Protein AF-A0A6F9BJ98-F1 (afdb_monomer_lite)

Sequence (131 aa):
VPGDIDEVNALKLQVDQWNIPENLGDPNVPASLLKLWYRELEEPVIPQSFYKQCISNYEDPEAAIRVVFAQPVNVSKTKMDVNNLAMVMAPNCLRCKSDDPRVIFENTRKEMSFLRTLIVHLDTSFVKGII

pLDDT: mean 73.77, std 11.25, range [40.78, 93.81]

Radius of gyration: 17.08 Å; chains: 1; bounding box: 42×35×38 Å

Foldseek 3Di:
DADDPVLLVVVVVCVVVVHDDDDPPDPNSVVNNVVVVQVPDPAHLQGPVCVVQCVVCVPPVVSVVVSDCADPVNCVPNVCHLLNVLLVVQVVPDPDPDPDPVVVVVVSVVSSVVSSCCVVPVDPVVVVVVD

Structure (mmCIF, N/CA/C/O backbone):
data_AF-A0A6F9BJ98-F1
#
_entry.id   AF-A0A6F9BJ98-F1
#
loop_
_atom_site.group_PDB
_atom_site.id
_atom_site.type_symbol
_atom_site.label_atom_id
_atom_site.label_alt_id
_atom_site.label_comp_id
_atom_site.label_asym_id
_atom_site.label_entity_id
_atom_site.label_seq_id
_atom_site.pdbx_PDB_ins_code
_atom_site.Cartn_x
_atom_site.Cartn_y
_atom_site.Cartn_z
_atom_site.occupancy
_atom_site.B_iso_or_equiv
_atom_site.auth_seq_id
_atom_site.auth_comp_id
_atom_site.auth_asym_id
_atom_site.auth_atom_id
_atom_site.pdbx_PDB_model_num
ATOM 1 N N . VAL A 1 1 ? -8.447 8.792 -11.435 1.00 74.94 1 VAL A N 1
ATOM 2 C CA . VAL A 1 1 ? -8.708 8.235 -12.782 1.00 74.94 1 VAL A CA 1
ATOM 3 C C . VAL A 1 1 ? -8.318 6.756 -12.753 1.00 74.94 1 VAL A C 1
ATOM 5 O O . VAL A 1 1 ? -7.307 6.455 -12.125 1.00 74.94 1 VAL A O 1
ATOM 8 N N . PRO A 1 2 ? -9.153 5.812 -13.221 1.00 82.62 2 PRO A N 1
ATOM 9 C CA . PRO A 1 2 ? -8.746 4.411 -13.367 1.00 82.62 2 PRO A CA 1
ATOM 10 C C . PRO A 1 2 ? -7.784 4.260 -14.555 1.00 82.62 2 PRO A C 1
ATOM 12 O O . PRO A 1 2 ? -7.908 4.999 -15.525 1.00 82.62 2 PRO A O 1
ATOM 15 N N . GLY A 1 3 ? -6.826 3.342 -14.444 1.00 86.81 3 GLY A N 1
ATOM 16 C CA . GLY A 1 3 ? -5.967 2.954 -15.564 1.00 86.81 3 GLY A CA 1
ATOM 17 C C . GLY A 1 3 ? -6.712 2.041 -16.532 1.00 86.81 3 GLY A C 1
ATOM 18 O O . GLY A 1 3 ? -7.796 1.546 -16.202 1.00 86.81 3 GLY A O 1
ATOM 19 N N . ASP A 1 4 ? -6.121 1.822 -17.702 1.00 93.81 4 ASP A N 1
ATOM 20 C CA . ASP A 1 4 ? -6.659 0.896 -18.694 1.00 93.81 4 ASP A CA 1
ATOM 21 C C . ASP A 1 4 ? -6.790 -0.523 -18.116 1.00 93.81 4 ASP A C 1
ATOM 23 O O . ASP A 1 4 ? -5.879 -1.033 -17.459 1.00 93.81 4 ASP A O 1
ATOM 27 N N . ILE A 1 5 ? -7.955 -1.147 -18.300 1.00 91.38 5 ILE A N 1
ATOM 28 C CA . ILE A 1 5 ? -8.275 -2.407 -17.623 1.00 91.38 5 ILE A CA 1
ATOM 29 C C . ILE A 1 5 ? -7.489 -3.590 -18.190 1.00 91.38 5 ILE A C 1
ATOM 31 O O . ILE A 1 5 ? -7.133 -4.498 -17.436 1.00 91.38 5 ILE A O 1
ATOM 35 N N . ASP A 1 6 ? -7.184 -3.569 -19.485 1.00 93.38 6 ASP A N 1
ATOM 36 C CA . ASP A 1 6 ? -6.433 -4.632 -20.141 1.00 93.38 6 ASP A CA 1
ATOM 37 C C . ASP A 1 6 ? -4.964 -4.555 -19.720 1.00 93.38 6 ASP A C 1
ATOM 39 O O . ASP A 1 6 ? -4.371 -5.576 -19.360 1.00 93.38 6 ASP A O 1
ATOM 43 N N . GLU A 1 7 ? -4.407 -3.344 -19.625 1.00 92.75 7 GLU A N 1
ATOM 44 C CA . GLU A 1 7 ? -3.067 -3.130 -19.069 1.00 92.75 7 GLU A CA 1
ATOM 45 C C . GLU A 1 7 ? -2.980 -3.522 -17.586 1.00 92.75 7 GLU A C 1
ATOM 47 O O . GLU A 1 7 ? -2.003 -4.148 -17.169 1.00 92.75 7 GLU A O 1
ATOM 52 N N . VAL A 1 8 ? -4.007 -3.222 -16.780 1.00 92.69 8 VAL A N 1
ATOM 53 C CA . VAL A 1 8 ? -4.068 -3.640 -15.366 1.00 92.69 8 VAL A CA 1
ATOM 54 C C . VAL A 1 8 ? -4.073 -5.164 -15.239 1.00 92.69 8 VAL A C 1
ATOM 56 O O . VAL A 1 8 ? -3.353 -5.707 -14.399 1.00 92.69 8 VAL A O 1
ATOM 59 N N . ASN A 1 9 ? -4.849 -5.863 -16.068 1.00 91.88 9 ASN A N 1
ATOM 60 C CA . ASN A 1 9 ? -4.914 -7.325 -16.056 1.00 91.88 9 ASN A CA 1
ATOM 61 C C . ASN A 1 9 ? -3.605 -7.960 -16.543 1.00 91.88 9 ASN A C 1
ATOM 63 O O . ASN A 1 9 ? -3.125 -8.920 -15.939 1.00 91.88 9 ASN A O 1
ATOM 67 N N . ALA A 1 10 ? -2.989 -7.403 -17.589 1.00 92.31 10 ALA A N 1
ATOM 68 C CA . ALA A 1 10 ? -1.680 -7.842 -18.064 1.00 92.31 10 ALA A CA 1
ATOM 69 C C . ALA A 1 10 ? -0.604 -7.662 -16.982 1.00 92.31 10 ALA A C 1
ATOM 71 O O . ALA A 1 10 ? 0.191 -8.570 -16.735 1.00 92.31 10 ALA A O 1
ATOM 72 N N . LEU A 1 11 ? -0.621 -6.519 -16.290 1.00 92.31 11 LEU A N 1
ATOM 73 C CA . LEU A 1 11 ? 0.285 -6.235 -15.183 1.00 92.31 11 LEU A CA 1
ATOM 74 C C . LEU A 1 11 ? 0.067 -7.194 -14.006 1.00 92.31 11 LEU A C 1
ATOM 76 O O . LEU A 1 11 ? 1.038 -7.697 -13.444 1.00 92.31 11 LEU A O 1
ATOM 80 N N . LYS A 1 12 ? -1.192 -7.491 -13.658 1.00 91.31 12 LYS A N 1
ATOM 81 C CA . LYS A 1 12 ? -1.544 -8.469 -12.618 1.00 91.31 12 LYS A CA 1
ATOM 82 C C . LYS A 1 12 ? -0.930 -9.837 -12.914 1.00 91.31 12 LYS A C 1
ATOM 84 O O . LYS A 1 12 ? -0.251 -10.388 -12.056 1.00 91.31 12 LYS A O 1
ATOM 89 N N . LEU A 1 13 ? -1.103 -10.344 -14.138 1.00 91.88 13 LEU A N 1
ATOM 90 C CA . LEU A 1 13 ? -0.556 -11.640 -14.557 1.00 91.88 13 LEU A CA 1
ATOM 91 C C . LEU A 1 13 ? 0.970 -11.704 -14.424 1.00 91.88 13 LEU A C 1
ATOM 93 O O . LEU A 1 13 ? 1.505 -12.734 -14.020 1.00 91.88 13 LEU A O 1
ATOM 97 N N . GLN A 1 14 ? 1.674 -10.616 -14.749 1.00 90.69 14 GLN A N 1
ATOM 98 C CA . GLN A 1 14 ? 3.126 -10.542 -14.574 1.00 90.69 14 GLN A CA 1
ATOM 99 C C . GLN A 1 14 ? 3.514 -10.599 -13.093 1.00 90.69 14 GLN A C 1
ATOM 101 O O . GLN A 1 14 ? 4.366 -11.402 -12.713 1.00 90.69 14 GLN A O 1
ATOM 106 N N . VAL A 1 15 ? 2.863 -9.786 -12.258 1.00 87.38 15 VAL A N 1
ATOM 107 C CA . VAL A 1 15 ? 3.143 -9.711 -10.817 1.00 87.38 15 VAL A CA 1
ATOM 108 C C . VAL A 1 15 ? 2.833 -11.037 -10.116 1.00 87.38 15 VAL A C 1
ATOM 110 O O . VAL A 1 15 ? 3.644 -11.492 -9.312 1.00 87.38 15 VAL A O 1
ATOM 113 N N . ASP A 1 16 ? 1.727 -11.703 -10.464 1.00 85.81 16 ASP A N 1
ATOM 114 C CA . ASP A 1 16 ? 1.347 -13.019 -9.922 1.00 85.81 16 ASP A CA 1
ATOM 115 C C . ASP A 1 16 ? 2.390 -14.110 -10.252 1.00 85.81 16 ASP A C 1
ATOM 117 O O . ASP A 1 16 ? 2.537 -15.091 -9.522 1.00 85.81 16 ASP A O 1
ATOM 121 N N . GLN A 1 17 ? 3.151 -13.928 -11.335 1.00 89.31 17 GLN A N 1
ATOM 122 C CA . GLN A 1 17 ? 4.254 -14.802 -11.754 1.00 89.31 17 GLN A CA 1
ATOM 123 C C . GLN A 1 17 ? 5.620 -14.365 -11.206 1.00 89.31 17 GLN A C 1
ATOM 125 O O . GLN A 1 17 ? 6.637 -14.932 -11.601 1.00 89.31 17 GLN A O 1
ATOM 130 N N . TRP A 1 18 ? 5.660 -13.377 -10.307 1.00 84.19 18 TRP A N 1
ATOM 131 C CA . TRP A 1 18 ? 6.888 -12.765 -9.784 1.00 84.19 18 TRP A CA 1
ATOM 132 C C . TRP A 1 18 ? 7.755 -12.067 -10.845 1.00 84.19 18 TRP A C 1
ATOM 134 O O . TRP A 1 18 ? 8.940 -11.821 -10.613 1.00 84.19 18 TRP A O 1
ATOM 144 N N . ASN A 1 19 ? 7.177 -11.701 -11.992 1.00 81.75 19 ASN A N 1
ATOM 145 C CA . ASN A 1 19 ? 7.867 -10.913 -13.008 1.00 81.75 19 ASN A CA 1
ATOM 146 C C . ASN A 1 19 ? 7.823 -9.427 -12.633 1.00 81.75 19 ASN A C 1
ATOM 148 O O . ASN A 1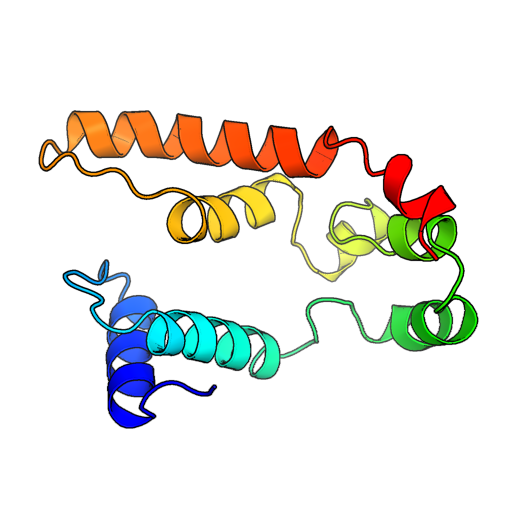 19 ? 6.755 -8.871 -12.369 1.00 81.75 19 ASN A O 1
ATOM 152 N N . ILE A 1 20 ? 8.988 -8.776 -12.623 1.00 79.38 20 ILE A N 1
ATOM 153 C CA . ILE A 1 20 ? 9.101 -7.345 -12.321 1.00 79.38 20 ILE A CA 1
ATOM 154 C C . ILE A 1 20 ? 8.672 -6.548 -13.564 1.00 79.38 20 ILE A C 1
ATOM 156 O O . ILE A 1 20 ? 9.298 -6.701 -14.611 1.00 79.38 20 ILE A O 1
ATOM 160 N N . PRO A 1 21 ? 7.643 -5.685 -13.477 1.00 81.06 21 PRO A N 1
ATOM 161 C CA . PRO A 1 21 ? 7.168 -4.936 -14.634 1.00 81.06 21 PRO A CA 1
ATOM 162 C C . PRO A 1 21 ? 8.149 -3.842 -15.060 1.00 81.06 21 PRO A C 1
ATOM 164 O O . PRO A 1 21 ? 8.525 -2.974 -14.264 1.00 81.06 21 PRO A O 1
ATOM 167 N N . GLU A 1 22 ? 8.497 -3.825 -16.342 1.00 81.38 22 GLU A N 1
ATOM 168 C CA . GLU A 1 22 ? 9.317 -2.782 -16.957 1.00 81.38 22 GLU A CA 1
ATOM 169 C C . GLU A 1 22 ? 8.443 -1.769 -17.716 1.00 81.38 22 GLU A C 1
ATOM 171 O O . GLU A 1 22 ? 7.347 -2.085 -18.168 1.00 81.38 22 GLU A O 1
ATOM 176 N N . ASN A 1 23 ? 8.921 -0.527 -17.861 1.00 74.81 23 ASN A N 1
ATOM 177 C CA . ASN A 1 23 ? 8.303 0.501 -18.719 1.00 74.81 23 ASN A CA 1
ATOM 178 C C . ASN A 1 23 ? 6.814 0.818 -18.456 1.00 74.81 23 ASN A C 1
ATOM 180 O O . ASN A 1 23 ? 6.026 0.992 -19.381 1.00 74.81 23 ASN A O 1
ATOM 184 N N . LEU A 1 24 ? 6.435 0.982 -17.186 1.00 78.94 24 LEU A N 1
ATOM 185 C CA . LEU A 1 24 ? 5.114 1.504 -16.810 1.00 78.94 24 LEU A CA 1
ATOM 186 C C . LEU A 1 24 ? 4.976 2.987 -17.204 1.00 78.94 24 LEU A C 1
ATOM 188 O O . LEU A 1 24 ? 5.468 3.861 -16.488 1.00 78.94 24 LEU A O 1
ATOM 192 N N . GLY A 1 25 ? 4.341 3.251 -18.350 1.00 82.50 25 GLY A N 1
ATOM 193 C CA . GLY A 1 25 ? 4.134 4.597 -18.897 1.00 82.50 25 GLY A CA 1
ATOM 194 C C . GLY A 1 25 ? 2.999 5.373 -18.224 1.00 82.50 25 GLY A C 1
ATOM 195 O O . GLY A 1 25 ? 3.179 6.544 -17.890 1.00 82.50 25 GLY A O 1
ATOM 196 N N . ASP A 1 26 ? 1.853 4.726 -17.981 1.00 87.00 26 ASP A N 1
ATOM 197 C CA . ASP A 1 26 ? 0.713 5.329 -17.280 1.00 87.00 26 ASP A CA 1
ATOM 198 C C . ASP A 1 26 ? 0.739 4.977 -15.779 1.00 87.00 26 ASP A C 1
ATOM 200 O O . ASP A 1 26 ? 0.586 3.806 -15.419 1.00 87.00 26 ASP A O 1
ATOM 204 N N . PRO A 1 27 ? 0.881 5.956 -14.864 1.00 89.75 27 PRO A N 1
ATOM 205 C CA . PRO A 1 27 ? 0.836 5.701 -13.424 1.00 89.75 27 PRO A CA 1
ATOM 206 C C . PRO A 1 27 ? -0.538 5.227 -12.918 1.00 89.75 27 PRO A C 1
ATOM 208 O O . PRO A 1 27 ? -0.620 4.656 -11.826 1.00 89.75 27 PRO A O 1
ATOM 211 N N . ASN A 1 28 ? -1.626 5.425 -13.673 1.00 91.00 28 ASN A N 1
ATOM 212 C CA . ASN A 1 28 ? -2.957 4.977 -13.258 1.00 91.00 28 ASN A CA 1
ATOM 213 C C . ASN A 1 28 ? -3.115 3.453 -13.325 1.00 91.00 28 ASN A C 1
ATOM 215 O O . ASN A 1 28 ? -3.942 2.909 -12.587 1.00 91.00 28 ASN A O 1
ATOM 219 N N . VAL A 1 29 ? -2.325 2.760 -14.151 1.00 91.38 29 VAL A N 1
ATOM 220 C CA . VAL A 1 29 ? -2.325 1.293 -14.278 1.00 91.38 29 VAL A CA 1
ATOM 221 C C . VAL A 1 29 ? -1.826 0.614 -12.994 1.00 91.38 29 VAL A C 1
ATOM 223 O O . VAL A 1 29 ? -2.626 -0.074 -12.354 1.00 91.38 29 VAL A O 1
ATOM 226 N N . PRO A 1 30 ? -0.591 0.848 -12.500 1.00 86.88 30 PRO A N 1
ATOM 227 C CA . PRO A 1 30 ? -0.137 0.252 -11.241 1.00 86.88 30 PRO A CA 1
ATOM 228 C C . PRO A 1 30 ? -0.967 0.723 -10.037 1.00 86.88 30 PRO A C 1
ATOM 230 O O . PRO A 1 30 ? -1.242 -0.066 -9.134 1.00 86.88 30 PRO A O 1
ATOM 233 N N . ALA A 1 31 ? -1.461 1.967 -10.033 1.00 85.44 31 ALA A N 1
ATOM 234 C CA . ALA A 1 31 ? -2.380 2.433 -8.991 1.00 85.44 31 ALA A CA 1
ATOM 235 C C . ALA A 1 31 ? -3.727 1.685 -9.015 1.00 85.44 31 ALA A C 1
ATOM 237 O O . ALA A 1 31 ? -4.341 1.452 -7.970 1.00 85.44 31 ALA A O 1
ATOM 238 N N . SER A 1 32 ? -4.213 1.310 -10.200 1.00 90.81 32 SER A N 1
ATOM 239 C CA . SER A 1 32 ? -5.450 0.538 -10.351 1.00 90.81 32 SER A CA 1
ATOM 240 C C . SER A 1 32 ? -5.265 -0.923 -9.981 1.00 90.81 32 SER A C 1
ATOM 242 O O . SER A 1 32 ? -6.144 -1.467 -9.312 1.00 90.81 32 SER A O 1
ATOM 244 N N . LEU A 1 33 ? -4.102 -1.504 -10.278 1.00 90.81 33 LEU A N 1
ATOM 245 C CA . LEU A 1 33 ? -3.721 -2.819 -9.772 1.00 90.81 33 LEU A CA 1
ATOM 246 C C . LEU A 1 33 ? -3.639 -2.841 -8.238 1.00 90.81 33 LEU A C 1
ATOM 248 O O . LEU A 1 33 ? -4.184 -3.744 -7.613 1.00 90.81 33 LEU A O 1
ATOM 252 N N . LEU A 1 34 ? -3.046 -1.822 -7.608 1.00 85.81 34 LEU A N 1
ATOM 253 C CA . LEU A 1 34 ? -2.987 -1.734 -6.144 1.00 85.81 34 LEU A CA 1
ATOM 254 C C . LEU A 1 34 ? -4.387 -1.656 -5.509 1.00 85.81 34 LEU A C 1
ATOM 256 O O . LEU A 1 34 ? -4.666 -2.337 -4.523 1.00 85.81 34 LEU A O 1
ATOM 260 N N . LYS A 1 35 ? -5.295 -0.856 -6.085 1.00 84.12 35 LYS A N 1
ATOM 261 C CA . LYS A 1 35 ? -6.702 -0.804 -5.642 1.00 84.12 35 LYS A CA 1
ATOM 262 C C . LYS A 1 35 ? -7.404 -2.154 -5.815 1.00 84.12 35 LYS A C 1
ATOM 264 O O . LYS A 1 35 ? -8.179 -2.542 -4.944 1.00 84.12 35 LYS A O 1
ATOM 269 N N . LEU A 1 36 ? -7.155 -2.841 -6.933 1.00 86.25 36 LEU A N 1
ATOM 270 C CA . LEU A 1 36 ? -7.694 -4.173 -7.204 1.00 86.25 36 LEU A CA 1
ATOM 271 C C . LEU A 1 36 ? -7.211 -5.177 -6.153 1.00 86.25 36 LEU A C 1
ATOM 273 O O . LEU A 1 36 ? -8.030 -5.893 -5.593 1.00 86.25 36 LEU A O 1
ATOM 277 N N . TRP A 1 37 ? -5.919 -5.153 -5.823 1.00 86.38 37 TRP A N 1
ATOM 278 C CA . TRP A 1 37 ? -5.327 -6.027 -4.814 1.00 86.38 37 TRP A CA 1
ATOM 279 C C . TRP A 1 37 ? -6.004 -5.882 -3.450 1.00 86.38 37 TRP A C 1
ATOM 281 O O . TRP A 1 37 ? -6.469 -6.875 -2.904 1.00 86.38 37 TRP A O 1
ATOM 291 N N . TYR A 1 38 ? -6.166 -4.654 -2.940 1.00 79.31 38 TYR A N 1
ATOM 292 C CA . TYR A 1 38 ? -6.878 -4.420 -1.675 1.00 79.31 38 TYR A CA 1
ATOM 293 C C . TYR A 1 38 ? -8.317 -4.947 -1.679 1.00 79.31 38 TYR A C 1
ATOM 295 O O . TYR A 1 38 ? -8.828 -5.343 -0.633 1.00 79.31 38 TYR A O 1
ATOM 303 N N . ARG A 1 39 ? -8.980 -4.917 -2.840 1.00 80.69 39 ARG A N 1
ATOM 304 C CA . ARG A 1 39 ? -10.364 -5.372 -3.007 1.00 80.69 39 ARG A CA 1
ATOM 305 C C . ARG A 1 39 ? -10.487 -6.895 -3.059 1.00 80.69 39 ARG A C 1
ATOM 307 O O . ARG A 1 39 ? -11.532 -7.411 -2.686 1.00 80.69 39 ARG A O 1
ATOM 314 N N . GLU A 1 40 ? -9.465 -7.586 -3.554 1.00 83.75 40 GLU A N 1
ATOM 315 C CA . GLU A 1 40 ? -9.465 -9.043 -3.752 1.00 83.75 40 GLU A CA 1
ATOM 316 C C . GLU A 1 40 ? -8.929 -9.834 -2.550 1.00 83.75 40 GLU A C 1
ATOM 318 O O . GLU A 1 40 ? -8.910 -11.063 -2.592 1.00 83.75 40 GLU A O 1
ATOM 323 N N . LEU A 1 41 ? -8.507 -9.161 -1.476 1.00 75.56 41 LEU A N 1
ATOM 324 C CA . LEU A 1 41 ? -8.143 -9.832 -0.229 1.00 75.56 41 LEU A CA 1
ATOM 325 C C . LEU A 1 41 ? -9.345 -10.604 0.344 1.00 75.56 41 LEU A C 1
ATOM 327 O O . LEU A 1 41 ? -10.462 -10.088 0.366 1.00 75.56 41 LEU A O 1
ATOM 331 N N . GLU A 1 42 ? -9.104 -11.816 0.856 1.00 81.50 42 GLU A N 1
ATOM 332 C CA . GLU A 1 42 ? -10.127 -12.631 1.537 1.00 81.50 42 GLU A CA 1
ATOM 333 C C . GLU A 1 42 ? -10.745 -11.889 2.737 1.00 81.50 42 GLU A C 1
ATOM 335 O O . GLU A 1 42 ? -11.958 -11.925 2.944 1.00 81.50 42 GLU A O 1
ATOM 340 N N . GLU A 1 43 ? -9.916 -11.159 3.488 1.00 66.31 43 GLU A N 1
ATOM 341 C CA . GLU A 1 43 ? -10.332 -10.202 4.513 1.00 66.31 43 GLU A CA 1
ATOM 342 C C . GLU A 1 43 ? -9.734 -8.822 4.177 1.00 66.31 43 GLU A C 1
ATOM 344 O O . GLU A 1 43 ? -8.563 -8.754 3.790 1.00 66.31 43 GLU A O 1
ATOM 349 N N . PRO A 1 44 ? -10.483 -7.708 4.312 1.00 70.62 44 PRO A N 1
ATOM 350 C CA . PRO A 1 44 ? -9.938 -6.374 4.083 1.00 70.62 44 PRO A CA 1
ATOM 351 C C . PRO A 1 44 ? -8.680 -6.127 4.916 1.00 70.62 44 PRO A C 1
ATOM 353 O O . PRO A 1 44 ? -8.527 -6.628 6.029 1.00 70.62 44 PRO A O 1
ATOM 356 N N . VAL A 1 45 ? -7.802 -5.268 4.393 1.00 66.50 45 VAL A N 1
ATOM 357 C CA . VAL A 1 45 ? -6.520 -4.942 5.036 1.00 66.50 45 VAL A CA 1
ATOM 358 C C . VAL A 1 45 ? -6.687 -4.490 6.498 1.00 66.50 45 VAL A C 1
ATOM 360 O O . VAL A 1 45 ? -5.826 -4.761 7.335 1.00 66.50 45 VAL A O 1
ATOM 363 N N . ILE A 1 46 ? -7.810 -3.835 6.821 1.00 66.88 46 ILE A N 1
ATOM 364 C CA . ILE A 1 46 ? -8.275 -3.633 8.198 1.00 66.88 46 ILE A CA 1
ATOM 365 C C . ILE A 1 46 ? -9.297 -4.739 8.508 1.00 66.88 46 ILE A C 1
ATOM 367 O O . ILE A 1 46 ? -10.379 -4.705 7.918 1.00 66.88 46 ILE A O 1
ATOM 371 N N . PRO A 1 47 ? -9.011 -5.672 9.440 1.00 68.75 47 PRO A N 1
ATOM 372 C CA . PRO A 1 47 ? -9.892 -6.801 9.730 1.00 68.75 47 PRO A CA 1
ATOM 373 C C . PRO A 1 47 ? -11.309 -6.379 10.107 1.00 68.75 47 PRO A C 1
ATOM 375 O O . PRO A 1 47 ? -11.508 -5.393 10.828 1.00 68.75 47 PRO A O 1
ATOM 378 N N . GLN A 1 48 ? -12.299 -7.196 9.741 1.00 70.25 48 GLN A N 1
ATOM 379 C CA . GLN A 1 48 ? -13.716 -6.869 9.936 1.00 70.25 48 GLN A CA 1
ATOM 380 C C . GLN A 1 48 ? -14.061 -6.640 11.417 1.00 70.25 48 GLN A C 1
ATOM 382 O O . GLN A 1 48 ? -14.938 -5.840 11.749 1.00 70.25 48 GLN A O 1
ATOM 387 N N . SER A 1 49 ? -13.325 -7.281 12.334 1.00 67.62 49 SER A N 1
ATOM 388 C CA . SER A 1 49 ? -13.497 -7.093 13.781 1.00 67.62 49 SER A CA 1
ATOM 389 C C . SER A 1 49 ? -13.271 -5.652 14.264 1.00 67.62 49 SER A C 1
ATOM 391 O O . SER A 1 49 ? -13.780 -5.287 15.322 1.00 67.62 49 SER A O 1
ATOM 393 N N . PHE A 1 50 ? -12.548 -4.829 13.497 1.00 60.69 50 PHE A N 1
ATOM 394 C CA . PHE A 1 50 ? -12.268 -3.428 13.825 1.00 60.69 50 PHE A CA 1
ATOM 395 C C . PHE A 1 50 ? -13.216 -2.442 13.145 1.00 60.69 50 PHE A C 1
ATOM 397 O O . PHE A 1 50 ? -13.233 -1.275 13.524 1.00 60.69 50 PHE A O 1
ATOM 404 N N . TYR A 1 51 ? -14.065 -2.896 12.215 1.00 67.25 51 TYR A N 1
ATOM 405 C CA . TYR A 1 51 ? -14.944 -2.026 11.429 1.00 67.25 51 TYR A CA 1
ATOM 406 C C . TYR A 1 51 ? -15.761 -1.062 12.302 1.00 67.25 51 TYR A C 1
ATOM 408 O O . TYR A 1 51 ? -15.770 0.144 12.071 1.00 67.25 51 TYR A O 1
ATOM 416 N N . LYS A 1 52 ? -16.393 -1.573 13.369 1.00 63.03 52 LYS A N 1
ATOM 417 C CA . LYS A 1 52 ? -17.171 -0.737 14.298 1.00 63.03 52 LYS A CA 1
ATOM 418 C C . LYS A 1 52 ? -16.312 0.321 14.990 1.00 63.03 52 LYS A C 1
ATOM 420 O O . LYS A 1 52 ? -16.768 1.441 15.148 1.00 63.03 52 LYS A O 1
ATOM 425 N N . GLN A 1 53 ? -15.080 -0.013 15.375 1.00 59.03 53 GLN A N 1
ATOM 426 C CA . GLN A 1 53 ? -14.169 0.946 16.001 1.00 59.03 53 GLN A CA 1
ATOM 427 C C . GLN A 1 53 ? -13.732 2.028 15.010 1.00 59.03 53 GLN A C 1
ATOM 429 O O . GLN A 1 53 ? -13.691 3.190 15.396 1.00 59.03 53 GLN A O 1
ATOM 434 N N . CYS A 1 54 ? -13.487 1.681 13.742 1.00 61.75 54 CYS A N 1
ATOM 435 C CA . CYS A 1 54 ? -13.198 2.662 12.694 1.00 61.75 54 CYS A CA 1
ATOM 436 C C . CYS A 1 54 ? -14.357 3.648 12.510 1.00 61.75 54 CYS A C 1
ATOM 438 O O . CYS A 1 54 ? -14.140 4.852 12.539 1.00 61.75 54 CYS A O 1
ATOM 440 N N . ILE A 1 55 ? -15.588 3.145 12.365 1.00 68.88 55 ILE A N 1
ATOM 441 C CA . ILE A 1 55 ? -16.764 3.999 12.140 1.00 68.88 55 ILE A CA 1
ATOM 442 C C . ILE A 1 55 ? -17.122 4.812 13.387 1.00 68.88 55 ILE A C 1
ATOM 444 O O . ILE A 1 55 ? -17.504 5.965 13.264 1.00 68.88 55 ILE A O 1
ATOM 448 N N . SER A 1 56 ? -16.974 4.259 14.592 1.00 68.12 56 SER A N 1
ATOM 449 C CA . SER A 1 56 ? -17.238 4.997 15.835 1.00 68.12 56 SER A CA 1
ATOM 450 C C . SER A 1 56 ? -16.216 6.091 16.142 1.00 68.12 56 SER A C 1
ATOM 452 O O . SER A 1 56 ? -16.515 6.964 16.946 1.00 68.12 56 SER A O 1
ATOM 454 N N . ASN A 1 57 ? -15.030 6.042 15.536 1.00 60.00 57 ASN A N 1
ATOM 455 C CA . ASN A 1 57 ? -13.928 6.960 15.822 1.00 60.00 57 ASN A CA 1
ATOM 456 C C . ASN A 1 57 ? -13.381 7.612 14.538 1.00 60.00 57 ASN A C 1
ATOM 458 O O . ASN A 1 57 ? -12.192 7.898 14.442 1.00 60.00 57 ASN A O 1
ATOM 462 N N . TYR A 1 58 ? -14.240 7.806 13.533 1.00 60.31 58 TYR A N 1
ATOM 463 C CA . TYR A 1 58 ? -13.847 8.223 12.181 1.00 60.31 58 TYR A CA 1
ATOM 464 C C . TYR A 1 58 ? -13.209 9.627 12.111 1.00 60.31 58 TYR A C 1
ATOM 466 O O . TYR A 1 58 ? -12.481 9.912 11.165 1.00 60.31 58 TYR A O 1
ATOM 474 N N . GLU A 1 59 ? -13.443 10.463 13.126 1.00 63.38 59 GLU A N 1
ATOM 475 C CA . GLU A 1 59 ? -12.849 11.797 13.316 1.00 63.38 59 GLU A CA 1
ATOM 476 C C . GLU A 1 59 ? -11.815 11.843 14.459 1.00 63.38 59 GLU A C 1
ATOM 478 O O . GLU A 1 59 ? -11.247 12.898 14.716 1.00 63.38 59 GLU A O 1
ATOM 483 N N . ASP A 1 60 ? -11.542 10.726 15.151 1.00 61.50 60 ASP A N 1
ATOM 484 C CA . ASP A 1 60 ? -10.517 10.668 16.203 1.00 61.50 60 ASP A CA 1
ATOM 485 C C . ASP A 1 60 ? -9.199 10.131 15.608 1.00 61.50 60 ASP A C 1
ATOM 487 O O . ASP A 1 60 ? -9.029 8.913 15.448 1.00 61.50 60 ASP A O 1
ATOM 491 N N . PRO A 1 61 ? -8.230 11.012 15.292 1.00 58.06 61 PRO A N 1
ATOM 492 C CA . PRO A 1 61 ? -6.961 10.606 14.702 1.00 58.06 61 PRO A CA 1
ATOM 493 C C . PRO A 1 61 ? -6.138 9.713 15.637 1.00 58.06 61 PRO A C 1
ATOM 495 O O . PRO A 1 61 ? -5.400 8.850 15.161 1.00 58.06 61 PRO A O 1
ATOM 498 N N . GLU A 1 62 ? -6.263 9.852 16.959 1.00 61.09 62 GLU A N 1
ATOM 499 C CA . GLU A 1 62 ? -5.554 8.974 17.889 1.00 61.09 62 GLU A CA 1
ATOM 500 C C . GLU A 1 62 ? -6.159 7.569 17.899 1.00 61.09 62 GLU A C 1
ATOM 502 O O . GLU A 1 62 ? -5.426 6.579 17.944 1.00 61.09 62 GLU A O 1
ATOM 507 N N . ALA A 1 63 ? -7.486 7.455 17.819 1.00 62.34 63 ALA A N 1
ATOM 508 C CA . ALA A 1 63 ? -8.160 6.168 17.673 1.00 62.34 63 ALA A CA 1
ATOM 509 C C . ALA A 1 63 ? -7.863 5.512 16.324 1.00 62.34 63 ALA A C 1
ATOM 511 O O . ALA A 1 63 ? -7.606 4.309 16.291 1.00 62.34 63 ALA A O 1
ATOM 512 N N . ALA A 1 64 ? -7.822 6.284 15.237 1.00 61.44 64 ALA A N 1
ATOM 513 C CA . ALA A 1 64 ? -7.436 5.782 13.923 1.00 61.44 64 ALA A CA 1
ATOM 514 C C . ALA A 1 64 ? -6.006 5.210 13.938 1.00 61.44 64 ALA A C 1
ATOM 516 O O . ALA A 1 64 ? -5.788 4.094 13.463 1.00 61.44 64 ALA A O 1
ATOM 517 N N . ILE A 1 65 ? -5.053 5.907 14.575 1.00 64.31 65 ILE A N 1
ATOM 518 C CA . ILE A 1 65 ? -3.670 5.432 14.762 1.00 64.31 65 ILE A CA 1
ATOM 519 C C . ILE A 1 65 ? -3.623 4.138 15.596 1.00 64.31 65 ILE A C 1
ATOM 521 O O . ILE A 1 65 ? -2.836 3.235 15.310 1.00 64.31 65 ILE A O 1
ATOM 525 N N . ARG A 1 66 ? -4.494 3.991 16.603 1.00 59.88 66 ARG A N 1
ATOM 526 C CA . ARG A 1 66 ? -4.602 2.757 17.407 1.00 59.88 66 ARG A CA 1
ATOM 527 C C . ARG A 1 66 ? -5.142 1.556 16.620 1.00 59.88 66 ARG A C 1
ATOM 529 O O . ARG A 1 66 ? -4.899 0.425 17.027 1.00 59.88 66 ARG A O 1
ATOM 536 N N . VAL A 1 67 ? -5.825 1.771 15.495 1.00 58.12 67 VAL A N 1
ATOM 537 C CA . VAL A 1 67 ? -6.294 0.700 14.595 1.00 58.12 67 VAL A CA 1
ATOM 538 C C . VAL A 1 67 ? -5.229 0.309 13.546 1.00 58.12 67 VAL A C 1
ATOM 540 O O . VAL A 1 67 ? -5.380 -0.705 12.868 1.00 58.12 67 VAL A O 1
ATOM 543 N N . VAL A 1 68 ? -4.113 1.044 13.431 1.00 64.00 68 VAL A N 1
ATOM 544 C CA . VAL A 1 68 ? -3.091 0.866 12.377 1.00 64.00 68 VAL A CA 1
ATOM 545 C C . VAL A 1 68 ? -2.506 -0.552 12.318 1.00 64.00 68 VAL A C 1
ATOM 547 O O . VAL A 1 68 ? -2.308 -1.232 13.330 1.00 64.00 68 VAL A O 1
ATOM 550 N N . PHE A 1 69 ? -2.184 -0.965 11.088 1.00 57.25 69 PHE A N 1
ATOM 551 C CA . PHE A 1 69 ? -1.677 -2.273 10.655 1.00 57.25 69 PHE A CA 1
ATOM 552 C C . PHE A 1 69 ? -0.554 -2.887 11.512 1.00 57.25 69 PHE A C 1
ATOM 554 O O . PHE A 1 69 ? -0.421 -4.103 11.563 1.00 57.25 69 PHE A O 1
ATOM 561 N N . ALA A 1 70 ? 0.235 -2.065 12.206 1.00 56.16 70 ALA A N 1
ATOM 562 C CA . ALA A 1 70 ? 1.417 -2.469 12.965 1.00 56.16 70 ALA A CA 1
ATOM 563 C C . ALA A 1 70 ? 1.155 -2.862 14.433 1.00 56.16 70 ALA A C 1
ATOM 565 O O . ALA A 1 70 ? 2.078 -3.311 15.115 1.00 56.16 70 ALA A O 1
ATOM 566 N N . GLN A 1 71 ? -0.061 -2.666 14.957 1.00 65.38 71 GLN A N 1
ATOM 567 C CA . GLN A 1 71 ? -0.353 -2.969 16.362 1.00 65.38 71 GLN A CA 1
ATOM 568 C C . GLN A 1 71 ? -0.307 -4.482 16.624 1.00 65.38 71 GLN A C 1
ATOM 570 O O . GLN A 1 71 ? -0.904 -5.238 15.855 1.00 65.38 71 GLN A O 1
ATOM 575 N N . PRO A 1 72 ? 0.303 -4.958 17.728 1.00 66.62 72 PRO A N 1
ATOM 576 C CA . PRO A 1 72 ? 0.463 -6.391 17.999 1.00 66.62 72 PRO A CA 1
ATOM 577 C C . PRO A 1 72 ? -0.842 -7.200 17.926 1.00 66.62 72 PRO A C 1
ATOM 579 O O . PRO A 1 72 ? -0.863 -8.318 17.412 1.00 66.62 72 PRO A O 1
ATOM 582 N N . VAL A 1 73 ? -1.956 -6.614 18.381 1.00 64.75 73 VAL A N 1
ATOM 583 C CA . VAL A 1 73 ? -3.290 -7.235 18.312 1.00 64.75 73 VAL A CA 1
ATOM 584 C C . VAL A 1 73 ? -3.783 -7.414 16.870 1.00 64.75 73 VAL A C 1
ATOM 586 O O . VAL A 1 73 ? -4.429 -8.416 16.566 1.00 64.75 73 VAL A O 1
ATOM 589 N N . ASN A 1 74 ? -3.419 -6.508 15.965 1.00 64.12 74 ASN A N 1
ATOM 590 C CA . ASN A 1 74 ? -3.790 -6.555 14.552 1.00 64.12 74 ASN A CA 1
ATOM 591 C C . ASN A 1 74 ? -2.887 -7.517 13.789 1.00 64.12 74 ASN A C 1
ATOM 593 O O . ASN A 1 74 ? -3.397 -8.389 13.091 1.00 64.12 74 ASN A O 1
ATOM 597 N N . VAL A 1 75 ? -1.572 -7.446 14.024 1.00 66.81 75 VAL A N 1
ATOM 598 C CA . VAL A 1 75 ? -0.576 -8.375 13.464 1.00 66.81 75 VAL A CA 1
ATOM 599 C C . VAL A 1 75 ? -0.932 -9.826 13.790 1.00 66.81 75 VAL A C 1
ATOM 601 O O . VAL A 1 75 ? -0.799 -10.710 12.948 1.00 66.81 75 VAL A O 1
ATOM 604 N N . SER A 1 76 ? -1.455 -10.090 14.993 1.00 71.00 76 SER A N 1
ATOM 605 C CA . SER A 1 76 ? -1.878 -11.439 15.387 1.00 71.00 76 SER A CA 1
ATOM 606 C C . SER A 1 76 ? -2.988 -12.023 14.498 1.00 71.00 76 SER A C 1
ATOM 608 O O . SER A 1 76 ? -3.051 -13.247 14.339 1.00 71.00 76 SER A O 1
ATOM 610 N N . LYS A 1 77 ? -3.808 -11.162 13.878 1.00 63.50 77 LYS A N 1
ATOM 611 C CA . LYS A 1 77 ? -4.928 -11.519 12.996 1.00 63.50 77 LYS A CA 1
ATOM 612 C C . LYS A 1 77 ? -4.548 -11.435 11.518 1.00 63.50 77 LYS A C 1
ATOM 614 O O . LYS A 1 77 ? -4.658 -12.436 10.825 1.00 63.50 77 LYS A O 1
ATOM 619 N N . THR A 1 78 ? -4.030 -10.290 11.067 1.00 63.47 78 THR A N 1
ATOM 620 C CA . THR A 1 78 ? -3.653 -10.046 9.661 1.00 63.47 78 THR A CA 1
ATOM 621 C C . THR A 1 78 ? -2.398 -10.798 9.240 1.00 63.47 78 THR A C 1
ATOM 623 O O . THR A 1 78 ? -2.152 -10.958 8.051 1.00 63.47 78 THR A O 1
ATOM 626 N N . LYS A 1 79 ? -1.558 -11.197 10.206 1.00 66.44 79 LYS A N 1
ATOM 627 C CA . LYS A 1 79 ? -0.188 -11.698 9.988 1.00 66.44 79 LYS A CA 1
ATOM 628 C C . LYS A 1 79 ? 0.736 -10.696 9.285 1.00 66.44 79 LYS A C 1
ATOM 630 O O . LYS A 1 79 ? 1.858 -11.041 8.924 1.00 66.44 79 LYS A O 1
ATOM 635 N N . MET A 1 80 ? 0.305 -9.445 9.136 1.00 67.69 80 MET A N 1
ATOM 636 C CA . MET A 1 80 ? 1.064 -8.384 8.484 1.00 67.69 80 MET A CA 1
ATOM 637 C C . MET A 1 80 ? 1.719 -7.512 9.544 1.00 67.69 80 MET A C 1
ATOM 639 O O . MET A 1 80 ? 1.086 -6.610 10.082 1.00 67.69 80 MET A O 1
ATOM 643 N N . ASP A 1 81 ? 2.979 -7.803 9.861 1.00 76.75 81 ASP A N 1
ATOM 644 C CA . ASP A 1 81 ? 3.792 -6.947 10.718 1.00 76.75 81 ASP A CA 1
ATOM 645 C C . ASP A 1 81 ? 4.412 -5.779 9.925 1.00 76.75 81 ASP A C 1
ATOM 647 O O . ASP A 1 81 ? 4.294 -5.673 8.702 1.00 76.75 81 ASP A O 1
ATOM 651 N N . VAL A 1 82 ? 5.102 -4.884 10.633 1.00 72.56 82 VAL A N 1
ATOM 652 C CA . VAL A 1 82 ? 5.822 -3.755 10.022 1.00 72.56 82 VAL A CA 1
ATOM 653 C C . VAL A 1 82 ? 6.818 -4.194 8.946 1.00 72.56 82 VAL A C 1
ATOM 655 O O . VAL A 1 82 ? 7.032 -3.460 7.983 1.00 72.56 82 VAL A O 1
ATOM 658 N N . ASN A 1 83 ? 7.429 -5.369 9.090 1.00 76.44 83 ASN A N 1
ATOM 659 C CA . ASN A 1 83 ? 8.423 -5.857 8.141 1.00 76.44 83 ASN A CA 1
ATOM 660 C C . ASN A 1 83 ? 7.747 -6.361 6.859 1.00 76.44 83 ASN A C 1
ATOM 662 O O . ASN A 1 83 ? 8.202 -6.031 5.766 1.00 76.44 83 ASN A O 1
ATOM 666 N N . ASN A 1 84 ? 6.628 -7.075 6.983 1.00 76.06 84 ASN A N 1
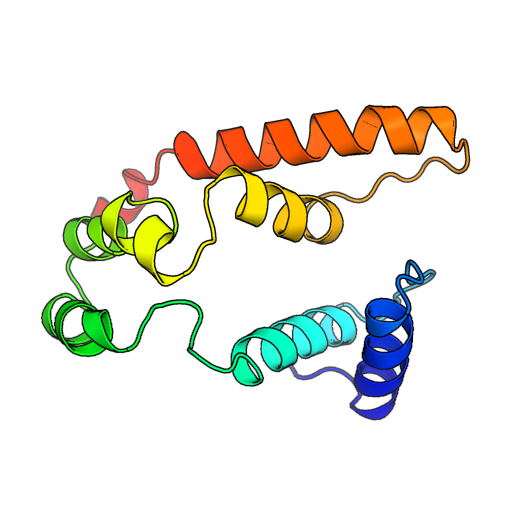ATOM 667 C CA . ASN A 1 84 ? 5.811 -7.549 5.868 1.00 76.06 84 ASN A CA 1
ATOM 668 C C . ASN A 1 84 ? 5.212 -6.371 5.090 1.00 76.06 84 ASN A C 1
ATOM 670 O O . ASN A 1 84 ? 5.223 -6.364 3.861 1.00 76.06 84 ASN A O 1
ATOM 674 N N . LEU A 1 85 ? 4.758 -5.328 5.790 1.00 72.25 85 LEU A N 1
ATOM 675 C CA . LEU A 1 85 ? 4.279 -4.096 5.156 1.00 72.25 85 LEU A CA 1
ATOM 676 C C . LEU A 1 85 ? 5.401 -3.360 4.424 1.00 72.25 85 LEU A C 1
ATOM 678 O O . LEU A 1 85 ? 5.221 -2.964 3.276 1.00 72.25 85 LEU A O 1
ATOM 682 N N . ALA A 1 86 ? 6.572 -3.214 5.046 1.00 74.06 86 ALA A N 1
ATOM 683 C CA . ALA A 1 86 ? 7.719 -2.579 4.406 1.00 74.06 86 ALA A CA 1
ATOM 684 C C . ALA A 1 86 ? 8.207 -3.359 3.175 1.00 74.06 86 ALA A C 1
ATOM 686 O O . ALA A 1 86 ? 8.589 -2.742 2.185 1.00 74.06 86 ALA A O 1
ATOM 687 N N . MET A 1 87 ? 8.147 -4.694 3.206 1.00 78.00 87 MET A N 1
ATOM 688 C CA . MET A 1 87 ? 8.482 -5.560 2.072 1.00 78.00 87 MET A CA 1
ATOM 689 C C . MET A 1 87 ? 7.548 -5.341 0.877 1.00 78.00 87 MET A C 1
ATOM 691 O O . MET A 1 87 ? 8.017 -5.282 -0.256 1.00 78.00 87 MET A O 1
ATOM 695 N N . VAL A 1 88 ? 6.245 -5.168 1.121 1.00 77.06 88 VAL A N 1
ATOM 696 C CA . VAL A 1 88 ? 5.253 -4.902 0.064 1.00 77.06 88 VAL A CA 1
ATOM 697 C C . VAL A 1 88 ? 5.310 -3.443 -0.412 1.00 77.06 88 VAL A C 1
ATOM 699 O O . VAL A 1 88 ? 5.163 -3.168 -1.603 1.00 77.06 88 VAL A O 1
ATOM 702 N N . MET A 1 89 ? 5.544 -2.487 0.491 1.00 74.75 89 MET A N 1
ATOM 703 C CA . MET A 1 89 ? 5.567 -1.057 0.164 1.00 74.75 89 MET A CA 1
ATOM 704 C C . MET A 1 89 ? 6.854 -0.616 -0.536 1.00 74.75 89 MET A C 1
ATOM 706 O O . MET A 1 89 ? 6.785 0.201 -1.450 1.00 74.75 89 MET A O 1
ATOM 710 N N . ALA A 1 90 ? 8.017 -1.151 -0.151 1.00 71.25 90 ALA A N 1
ATOM 711 C CA . ALA A 1 90 ? 9.315 -0.745 -0.695 1.00 71.25 90 ALA A CA 1
ATOM 712 C C . ALA A 1 90 ? 9.380 -0.739 -2.234 1.00 71.25 90 ALA A C 1
ATOM 714 O O . ALA A 1 90 ? 9.657 0.331 -2.771 1.00 71.25 90 ALA A O 1
ATOM 715 N N . PRO A 1 91 ? 9.047 -1.826 -2.961 1.00 60.94 91 PRO A N 1
ATOM 716 C CA . PRO A 1 91 ? 9.127 -1.839 -4.428 1.00 60.94 91 PRO A CA 1
ATOM 717 C C . PRO A 1 91 ? 8.092 -0.933 -5.117 1.00 60.94 91 PRO A C 1
ATOM 719 O O . PRO A 1 91 ? 8.249 -0.583 -6.286 1.00 60.94 91 PRO A O 1
ATOM 722 N N . ASN A 1 92 ? 7.028 -0.544 -4.407 1.00 66.75 92 ASN A N 1
ATOM 723 C CA . ASN A 1 92 ? 5.991 0.354 -4.921 1.00 66.75 92 ASN A CA 1
ATOM 724 C C . ASN A 1 92 ? 6.312 1.835 -4.654 1.00 66.75 92 ASN A C 1
ATOM 726 O O . ASN A 1 92 ? 5.904 2.702 -5.426 1.00 66.75 92 ASN A O 1
ATOM 730 N N . CYS A 1 93 ? 7.045 2.133 -3.578 1.00 61.12 93 CYS A N 1
ATOM 731 C CA . CYS A 1 93 ? 7.409 3.492 -3.173 1.00 61.12 93 CYS A CA 1
ATOM 732 C C . CYS A 1 93 ? 8.803 3.916 -3.653 1.00 61.12 93 CYS A C 1
ATOM 734 O O . CYS A 1 93 ? 9.036 5.103 -3.877 1.00 61.12 93 CYS A O 1
ATOM 736 N N . LEU A 1 94 ? 9.730 2.969 -3.794 1.00 62.44 94 LEU A N 1
ATOM 737 C CA . LEU A 1 94 ? 11.118 3.195 -4.176 1.00 62.44 94 LEU A CA 1
ATOM 738 C C . LEU A 1 94 ? 11.457 2.291 -5.361 1.00 62.44 94 LEU A C 1
ATOM 740 O O . LEU A 1 94 ? 11.187 1.095 -5.344 1.00 62.44 94 LEU A O 1
ATOM 744 N N . ARG A 1 95 ? 12.033 2.878 -6.413 1.00 69.06 95 ARG A N 1
A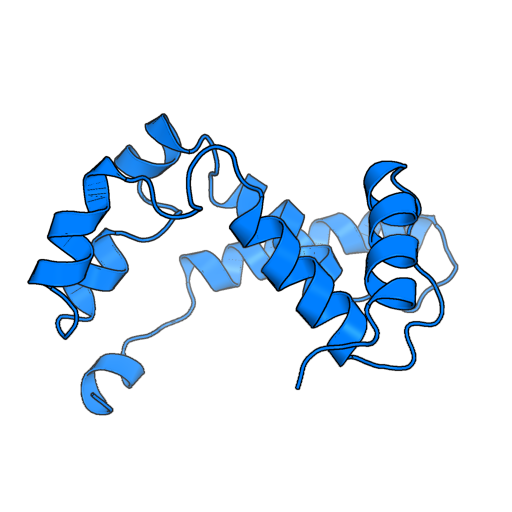TOM 745 C CA . ARG A 1 95 ? 12.433 2.143 -7.616 1.00 69.06 95 ARG A CA 1
ATOM 746 C C . ARG A 1 95 ? 13.917 2.354 -7.884 1.00 69.06 95 ARG A C 1
ATOM 748 O O . ARG A 1 95 ? 14.316 3.440 -8.309 1.00 69.06 95 ARG A O 1
ATOM 755 N N . CYS A 1 96 ? 14.715 1.308 -7.685 1.00 64.31 96 CYS A N 1
ATOM 756 C CA . CYS A 1 96 ? 16.107 1.276 -8.119 1.00 64.31 96 CYS A CA 1
ATOM 757 C C . CYS A 1 96 ? 16.183 1.410 -9.655 1.00 64.31 96 CYS A C 1
ATOM 759 O O . CYS A 1 96 ? 15.436 0.758 -10.379 1.00 64.31 96 CYS A O 1
ATOM 761 N N . LYS A 1 97 ? 17.065 2.285 -10.154 1.00 73.38 97 LYS A N 1
ATOM 762 C CA . LYS A 1 97 ? 17.289 2.537 -11.595 1.00 73.38 97 LYS A CA 1
ATOM 763 C C . LYS A 1 97 ? 18.565 1.878 -12.129 1.00 73.38 97 LYS A C 1
ATOM 765 O O . LYS A 1 97 ? 19.004 2.204 -13.223 1.00 73.38 97 LYS A O 1
ATOM 770 N N . SER A 1 98 ? 19.205 1.039 -11.319 1.00 73.06 98 SER A N 1
ATOM 771 C CA . SER A 1 98 ? 20.417 0.325 -11.709 1.00 73.06 98 SER A CA 1
ATOM 772 C C . SER A 1 98 ? 20.054 -0.969 -12.420 1.00 73.06 98 SER A C 1
ATOM 774 O O . SER A 1 98 ? 19.158 -1.665 -11.957 1.00 73.06 98 SER A O 1
ATOM 776 N N . ASP A 1 99 ? 20.808 -1.309 -13.464 1.00 80.38 99 ASP A N 1
ATOM 777 C CA . ASP A 1 99 ? 20.722 -2.603 -14.150 1.00 80.38 99 ASP A CA 1
ATOM 778 C C . ASP A 1 99 ? 21.704 -3.647 -13.568 1.00 80.38 99 ASP A C 1
ATOM 780 O O . ASP A 1 99 ? 21.724 -4.790 -14.016 1.00 80.38 99 ASP A O 1
ATOM 784 N N . ASP A 1 100 ? 22.540 -3.286 -12.576 1.00 86.75 100 ASP A N 1
ATOM 785 C CA . ASP A 1 100 ? 23.461 -4.228 -11.914 1.00 86.75 100 ASP A CA 1
ATOM 786 C C . ASP A 1 100 ? 22.710 -5.027 -10.826 1.00 86.75 100 ASP A C 1
ATOM 788 O O . ASP A 1 100 ? 22.297 -4.442 -9.814 1.00 86.75 100 ASP A O 1
ATOM 792 N N . PRO A 1 101 ? 22.585 -6.366 -10.953 1.00 79.19 101 PRO A N 1
ATOM 793 C CA . PRO A 1 101 ? 21.880 -7.202 -9.979 1.00 79.19 101 PRO A CA 1
ATOM 794 C C . PRO A 1 101 ? 22.420 -7.089 -8.551 1.00 79.19 101 PRO A C 1
ATOM 796 O O . PRO A 1 101 ? 21.666 -7.242 -7.590 1.00 79.19 101 PRO A O 1
ATOM 799 N N . ARG A 1 102 ? 23.716 -6.798 -8.386 1.00 85.44 102 ARG A N 1
ATOM 800 C CA . ARG A 1 102 ? 24.335 -6.629 -7.063 1.00 85.44 102 ARG A CA 1
ATOM 801 C C . ARG A 1 102 ? 23.841 -5.354 -6.392 1.00 85.44 102 ARG A C 1
ATOM 803 O O . ARG A 1 102 ? 23.501 -5.375 -5.213 1.00 85.44 102 ARG A O 1
ATOM 810 N N . VAL A 1 103 ? 23.745 -4.267 -7.157 1.00 74.62 103 VAL A N 1
ATOM 811 C CA . VAL A 1 103 ? 23.242 -2.974 -6.671 1.00 74.62 103 VAL A CA 1
ATOM 812 C C . VAL A 1 103 ? 21.755 -3.069 -6.346 1.00 74.62 103 VAL A C 1
ATOM 814 O O . VAL A 1 103 ? 21.330 -2.586 -5.298 1.00 74.62 103 VAL A O 1
ATOM 817 N N . ILE A 1 104 ? 20.973 -3.731 -7.205 1.00 72.38 104 ILE A N 1
ATOM 818 C CA . ILE A 1 104 ? 19.549 -3.989 -6.962 1.00 72.38 104 ILE A CA 1
ATOM 819 C C . ILE A 1 104 ? 19.374 -4.755 -5.645 1.00 72.38 104 ILE A C 1
ATOM 821 O O . ILE A 1 104 ? 18.671 -4.278 -4.756 1.00 72.38 104 ILE A O 1
ATOM 825 N N . PHE A 1 105 ? 20.069 -5.886 -5.477 1.00 79.12 105 PHE A N 1
ATOM 826 C CA . PHE A 1 105 ? 19.952 -6.727 -4.282 1.00 79.12 105 PHE A CA 1
ATOM 827 C C . PHE A 1 105 ? 20.345 -5.991 -2.992 1.00 79.12 105 PHE A C 1
ATOM 829 O O . PHE A 1 105 ? 19.664 -6.099 -1.968 1.00 79.12 105 PHE A O 1
ATOM 836 N N . GLU A 1 106 ? 21.428 -5.212 -3.028 1.00 80.50 106 GLU A N 1
ATOM 837 C CA . GLU A 1 106 ? 21.828 -4.389 -1.886 1.00 80.50 106 GLU A CA 1
ATOM 838 C C . GLU A 1 106 ? 20.793 -3.310 -1.547 1.00 80.50 106 GLU A C 1
ATOM 840 O O . GLU A 1 106 ? 20.526 -3.060 -0.365 1.00 80.50 106 GLU A O 1
ATOM 845 N N . ASN A 1 107 ? 20.212 -2.661 -2.558 1.00 74.62 107 ASN A N 1
ATOM 846 C CA . ASN A 1 107 ? 19.253 -1.579 -2.364 1.00 74.62 107 ASN A CA 1
ATOM 847 C C . ASN A 1 107 ? 17.905 -2.084 -1.861 1.00 74.62 107 ASN A C 1
ATOM 849 O O . ASN A 1 107 ? 17.3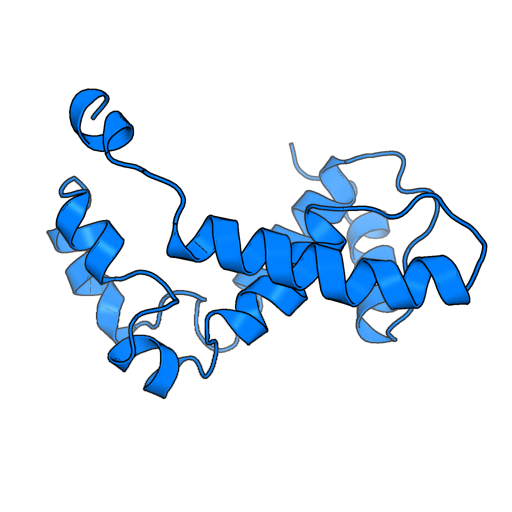40 -1.448 -0.977 1.00 74.62 107 ASN A O 1
ATOM 853 N N . THR A 1 108 ? 17.459 -3.267 -2.282 1.00 74.06 108 THR A N 1
ATOM 854 C CA . THR A 1 108 ? 16.223 -3.895 -1.793 1.00 74.06 108 THR A CA 1
ATOM 855 C C . THR A 1 108 ? 16.163 -3.940 -0.259 1.00 74.06 108 THR A C 1
ATOM 857 O O . THR A 1 108 ? 15.150 -3.588 0.348 1.00 74.06 108 THR A O 1
ATOM 860 N N . ARG A 1 109 ? 17.274 -4.284 0.411 1.00 78.38 109 ARG A N 1
ATOM 861 C CA . ARG A 1 109 ? 17.340 -4.295 1.887 1.00 78.38 109 ARG A CA 1
ATOM 862 C C . ARG A 1 109 ? 17.274 -2.889 2.494 1.00 78.38 109 ARG A C 1
ATOM 864 O O . ARG A 1 109 ? 16.675 -2.707 3.555 1.00 78.38 109 ARG A O 1
ATOM 871 N N . LYS A 1 110 ? 17.894 -1.902 1.844 1.00 74.62 110 LYS A N 1
ATOM 872 C CA . LYS A 1 110 ? 17.920 -0.500 2.298 1.00 74.62 110 LYS A CA 1
ATOM 873 C C . LYS A 1 110 ? 16.545 0.154 2.140 1.00 74.62 110 LYS A C 1
ATOM 875 O O . LYS A 1 110 ? 16.085 0.821 3.061 1.00 74.62 110 LYS A O 1
ATOM 880 N N . GLU A 1 111 ? 15.875 -0.098 1.021 1.00 72.12 111 GLU A N 1
ATOM 881 C CA . GLU A 1 111 ? 14.537 0.403 0.696 1.00 72.12 111 GLU A CA 1
ATOM 882 C C . GLU A 1 111 ? 13.490 -0.108 1.695 1.00 72.12 111 GLU A C 1
ATOM 884 O O . GLU A 1 111 ? 12.753 0.688 2.277 1.00 72.12 111 GLU A O 1
ATOM 889 N N . MET A 1 112 ? 13.488 -1.413 1.996 1.00 74.69 112 MET A N 1
ATOM 890 C CA . MET A 1 112 ? 12.628 -1.977 3.047 1.00 74.69 112 MET A CA 1
ATOM 891 C C . MET A 1 112 ? 12.903 -1.358 4.420 1.00 74.69 112 MET A C 1
ATOM 893 O O . MET A 1 112 ? 11.972 -0.997 5.138 1.00 74.69 112 MET A O 1
ATOM 897 N N . SER A 1 113 ? 14.176 -1.198 4.792 1.00 71.75 113 SER A N 1
ATOM 898 C CA . SER A 1 113 ? 14.552 -0.578 6.070 1.00 71.75 113 SER A CA 1
ATOM 899 C C . SER A 1 113 ? 14.067 0.874 6.172 1.00 71.75 113 SER A C 1
ATOM 901 O O . SER A 1 113 ? 13.572 1.307 7.218 1.00 71.75 113 SER A O 1
ATOM 903 N N . PHE A 1 114 ? 14.149 1.622 5.071 1.00 73.56 114 PHE A N 1
ATOM 904 C CA . PHE A 1 114 ? 13.661 2.995 4.993 1.00 73.56 114 PHE A CA 1
ATOM 905 C C . PHE A 1 114 ? 12.136 3.069 5.146 1.00 73.56 114 PHE A C 1
ATOM 907 O O . PHE A 1 114 ? 11.651 3.825 5.987 1.00 73.56 114 PHE A O 1
ATOM 914 N N . LEU A 1 115 ? 11.377 2.235 4.424 1.00 75.19 115 LEU A N 1
ATOM 915 C CA . LEU A 1 115 ? 9.915 2.176 4.557 1.00 75.19 115 LEU A CA 1
ATOM 916 C C . LEU A 1 115 ? 9.489 1.764 5.966 1.00 75.19 115 LEU A C 1
ATOM 918 O O . LEU A 1 115 ? 8.602 2.382 6.543 1.00 75.19 115 LEU A O 1
ATOM 922 N N . ARG A 1 116 ? 10.166 0.781 6.564 1.00 75.31 116 ARG A N 1
ATOM 923 C CA . ARG A 1 116 ? 9.957 0.411 7.968 1.00 75.31 116 ARG A CA 1
ATOM 924 C C . ARG A 1 116 ? 10.164 1.604 8.900 1.00 75.31 116 ARG A C 1
ATOM 926 O O . ARG A 1 116 ? 9.365 1.820 9.805 1.00 75.31 116 ARG A O 1
ATOM 933 N N . THR A 1 117 ? 11.230 2.369 8.683 1.00 69.56 117 THR A N 1
ATOM 934 C CA . THR A 1 117 ? 11.534 3.557 9.490 1.00 69.56 117 THR A CA 1
ATOM 935 C C . THR A 1 117 ? 10.437 4.608 9.345 1.00 69.56 117 THR A C 1
ATOM 937 O O . THR A 1 117 ? 9.984 5.139 10.353 1.00 69.56 117 THR A O 1
ATOM 940 N N . LEU A 1 118 ? 9.942 4.849 8.127 1.00 67.56 118 LEU A N 1
ATOM 941 C CA . LEU A 1 118 ? 8.809 5.747 7.892 1.00 67.56 118 LEU A CA 1
ATOM 942 C C . LEU A 1 118 ? 7.532 5.264 8.587 1.00 67.56 118 LEU A C 1
ATOM 944 O O . LEU A 1 118 ? 6.901 6.039 9.292 1.00 67.56 118 LEU A O 1
ATOM 948 N N . ILE A 1 119 ? 7.172 3.987 8.444 1.00 72.44 119 ILE A N 1
ATOM 949 C CA . ILE A 1 119 ? 5.949 3.428 9.041 1.00 72.44 119 ILE A CA 1
ATOM 950 C C . ILE A 1 119 ? 5.958 3.568 10.572 1.00 72.44 119 ILE A C 1
ATOM 952 O O . ILE A 1 119 ? 4.913 3.806 11.171 1.00 72.44 119 ILE A O 1
ATOM 956 N N . VAL A 1 120 ? 7.121 3.411 11.210 1.00 70.94 120 VAL A N 1
ATOM 957 C CA . VAL A 1 120 ? 7.238 3.431 12.678 1.00 70.94 120 VAL A CA 1
ATOM 958 C C . VAL A 1 120 ? 7.444 4.840 13.237 1.00 70.94 120 VAL A C 1
ATOM 960 O O . VAL A 1 120 ? 6.988 5.121 14.343 1.00 70.94 120 VAL A O 1
ATOM 963 N N . HIS A 1 121 ? 8.152 5.713 12.518 1.00 71.50 121 HIS A N 1
ATOM 964 C CA . HIS A 1 121 ? 8.679 6.960 13.081 1.00 71.50 121 HIS A CA 1
ATOM 965 C C . HIS A 1 121 ? 8.214 8.233 12.376 1.00 71.50 121 HIS A C 1
ATOM 967 O O . HIS A 1 121 ? 8.594 9.317 12.817 1.00 71.50 121 HIS A O 1
ATOM 973 N N . LEU A 1 122 ? 7.430 8.144 11.296 1.00 73.88 122 LEU A N 1
ATOM 974 C CA . LEU A 1 122 ? 6.879 9.341 10.670 1.00 73.88 122 LEU A CA 1
ATOM 975 C C . LEU A 1 122 ? 5.952 10.046 11.663 1.00 73.88 122 LEU A C 1
ATOM 977 O O . LEU A 1 122 ? 4.921 9.505 12.059 1.00 73.88 122 LEU A O 1
ATOM 981 N N . ASP A 1 123 ? 6.335 11.257 12.063 1.00 73.38 123 ASP A N 1
ATOM 982 C CA . ASP A 1 123 ? 5.522 12.068 12.952 1.00 73.38 123 ASP A CA 1
ATOM 983 C C . ASP A 1 123 ? 4.279 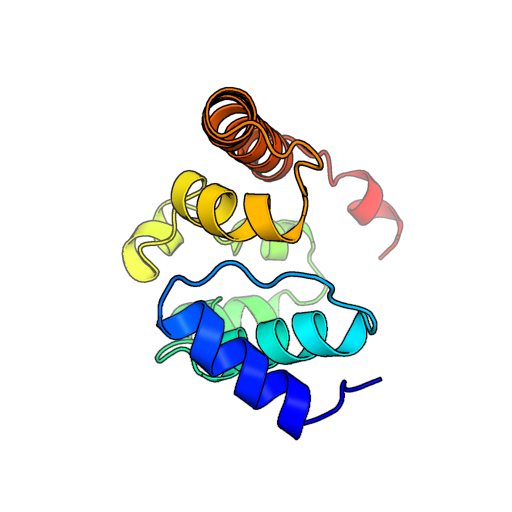12.568 12.212 1.00 73.38 123 ASP A C 1
ATOM 985 O O . ASP A 1 123 ? 4.348 13.418 11.323 1.00 73.38 123 ASP A O 1
ATOM 989 N N . THR A 1 124 ? 3.124 12.030 12.588 1.00 69.19 124 THR A N 1
ATOM 990 C CA . THR A 1 124 ? 1.822 12.444 12.066 1.00 69.19 124 THR A CA 1
ATOM 991 C C . THR A 1 124 ? 1.130 13.455 12.983 1.00 69.19 124 THR A C 1
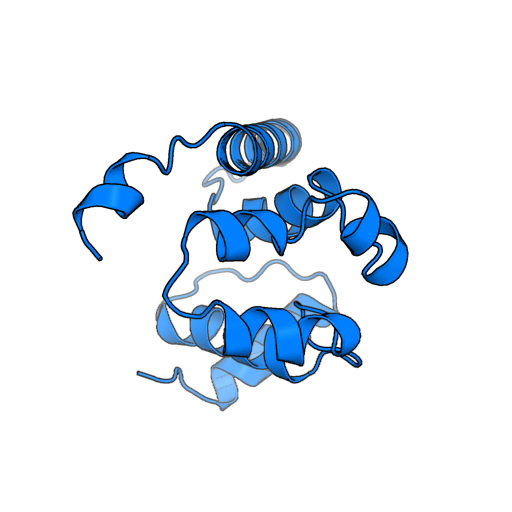ATOM 993 O O . THR A 1 124 ? -0.064 13.699 12.827 1.00 69.19 124 THR A O 1
ATOM 996 N N . SER A 1 125 ? 1.840 14.053 13.949 1.00 70.56 125 SER A N 1
ATOM 997 C CA . SER A 1 125 ? 1.284 15.037 14.889 1.00 70.56 125 SER A CA 1
ATOM 998 C C . SER A 1 125 ? 0.656 16.243 14.188 1.00 70.56 125 SER A C 1
ATOM 1000 O O . SER A 1 125 ? -0.373 16.735 14.641 1.00 70.56 125 SER A O 1
ATOM 1002 N N . PHE A 1 126 ? 1.204 16.667 13.045 1.00 62.03 126 PHE A N 1
ATOM 1003 C CA . PHE A 1 126 ? 0.662 17.765 12.241 1.00 62.03 126 PHE A CA 1
ATOM 1004 C C . PHE A 1 126 ? -0.762 17.491 11.725 1.00 62.03 126 PHE A C 1
ATOM 1006 O O . PHE A 1 126 ? -1.532 18.428 11.529 1.00 62.03 126 PHE A O 1
ATOM 1013 N N . VAL A 1 127 ? -1.143 16.218 11.550 1.00 58.78 127 VAL A N 1
ATOM 1014 C CA . VAL A 1 127 ? -2.505 15.825 11.151 1.00 58.78 127 VAL A CA 1
ATOM 1015 C C . VAL A 1 127 ? -3.514 16.165 12.253 1.00 58.78 127 VAL A C 1
ATOM 1017 O O . VAL A 1 127 ? -4.659 16.471 11.942 1.00 58.78 127 VAL A O 1
ATOM 1020 N N . LYS A 1 128 ? -3.091 16.219 13.527 1.00 54.69 128 LYS A N 1
ATOM 1021 C CA . LYS A 1 128 ? -3.963 16.589 14.658 1.00 54.69 128 LYS A CA 1
ATOM 1022 C C . LYS A 1 128 ? -4.502 18.025 14.587 1.00 54.69 128 LYS A C 1
ATOM 1024 O O . LYS A 1 128 ? -5.420 18.339 15.330 1.00 54.69 128 LYS A O 1
ATOM 1029 N N . GLY A 1 129 ? -3.908 18.903 13.772 1.00 46.00 129 GLY A N 1
ATOM 1030 C CA . GLY A 1 129 ? -4.295 20.318 13.668 1.00 46.00 129 GLY A CA 1
ATOM 1031 C C . GLY A 1 129 ? -4.964 20.710 12.349 1.00 46.00 129 GLY A C 1
ATOM 1032 O O . GLY A 1 129 ? -5.234 21.891 12.149 1.00 46.00 129 GLY A O 1
ATOM 1033 N N . ILE A 1 130 ? -5.169 19.756 11.435 1.00 44.84 130 ILE A N 1
ATOM 1034 C CA . ILE A 1 130 ? -5.718 19.998 10.087 1.00 44.84 130 ILE A CA 1
ATOM 1035 C C . ILE A 1 130 ? -7.125 19.386 9.925 1.00 44.84 130 ILE A C 1
ATOM 1037 O O . ILE A 1 130 ? -7.791 19.660 8.927 1.00 44.84 130 ILE A O 1
ATOM 1041 N N . ILE A 1 131 ? -7.601 18.608 10.904 1.00 40.78 131 ILE A N 1
ATOM 1042 C CA . ILE A 1 131 ? -8.911 17.937 10.896 1.00 40.78 131 ILE A CA 1
ATOM 1043 C C . ILE A 1 131 ? -9.735 18.421 12.085 1.00 40.78 131 ILE A C 1
ATOM 1045 O O . ILE A 1 131 ? -9.173 18.418 13.204 1.00 40.78 131 ILE A O 1
#

Secondary structure (DSSP, 8-state):
-PPPHHHHHHHHHHHHTTPPPP----THHHHHHHHHHHHHSSS-SS-GGGHHHHHHTTT-HHHHHHTSTTSHHHHHHH---HHHHHHHHHHHH-------HHHHHHHHHHHHHHHHHHHHH---GGGGGT-